Protein AF-A0ABD0QUZ8-F1 (afdb_monomer_lite)

Radius of gyration: 23.89 Å; chains: 1; bounding box: 81×29×63 Å

pLDDT: mean 86.28, std 20.56, range [39.44, 98.62]

Foldseek 3Di:
DPPPPDPAADPVDPVSVVVLVVLVVLLVVVVLVVDPPVSNVVVLVVVLVVLLVVQVVCVVVVHPRDPQNPPVDHDSVVVVVCCCVPPNVVSVVVCVVSVNDDDDDDPPDDPPDDDDPDDPPPDDDDDDDDDDD

Structure (mmCIF, N/CA/C/O backbone):
data_AF-A0ABD0QUZ8-F1
#
_entry.id   AF-A0ABD0QUZ8-F1
#
loop_
_atom_site.group_PDB
_atom_site.id
_atom_site.type_symbol
_atom_site.label_atom_id
_atom_site.label_alt_id
_atom_site.label_comp_id
_atom_site.label_asym_id
_atom_site.label_entity_id
_atom_site.label_seq_id
_atom_site.pdbx_PDB_ins_code
_atom_site.Cartn_x
_atom_site.Cartn_y
_atom_site.Cartn_z
_atom_site.occupancy
_atom_site.B_iso_or_equiv
_atom_site.auth_seq_id
_atom_site.auth_comp_id
_atom_site.auth_asym_id
_atom_site.auth_atom_id
_atom_site.pdbx_PDB_model_num
ATOM 1 N N . VAL A 1 1 ? 9.584 13.863 -7.160 1.00 49.50 1 VAL A N 1
ATOM 2 C CA . VAL A 1 1 ? 10.608 14.563 -7.970 1.00 49.50 1 VAL A CA 1
ATOM 3 C C . VAL A 1 1 ? 11.306 13.486 -8.768 1.00 49.50 1 VAL A C 1
ATOM 5 O O . VAL A 1 1 ? 11.986 12.675 -8.157 1.00 49.50 1 VAL A O 1
ATOM 8 N N . ASN A 1 2 ? 11.051 13.401 -10.073 1.00 61.28 2 ASN A N 1
ATOM 9 C CA . ASN A 1 2 ? 11.782 12.465 -10.924 1.00 61.28 2 ASN A CA 1
ATOM 10 C C . ASN A 1 2 ? 13.182 13.037 -11.133 1.00 61.28 2 ASN A C 1
ATOM 12 O O . ASN A 1 2 ? 13.318 14.212 -11.483 1.00 61.28 2 ASN A O 1
ATOM 16 N N . ASP A 1 3 ? 14.211 12.241 -10.859 1.00 79.94 3 ASP A N 1
ATOM 17 C CA . ASP A 1 3 ? 15.587 12.656 -11.104 1.00 79.94 3 ASP A CA 1
ATOM 18 C C . ASP A 1 3 ? 15.874 12.557 -12.604 1.00 79.94 3 ASP A C 1
ATOM 20 O O . ASP A 1 3 ? 16.230 11.503 -13.125 1.00 79.94 3 ASP A O 1
ATOM 24 N N . VAL A 1 4 ? 15.671 13.676 -13.301 1.00 79.50 4 VAL A N 1
ATOM 25 C CA . VAL A 1 4 ? 15.846 13.804 -14.757 1.00 79.50 4 VAL A CA 1
ATOM 26 C C . VAL A 1 4 ? 17.274 13.522 -15.230 1.00 79.50 4 VAL A C 1
ATOM 28 O O . VAL A 1 4 ? 17.480 13.314 -16.421 1.00 79.50 4 VAL A O 1
ATOM 31 N N . ASN A 1 5 ? 18.254 13.516 -14.320 1.00 84.38 5 ASN A N 1
ATOM 32 C CA . ASN A 1 5 ? 19.655 13.241 -14.635 1.00 84.38 5 ASN A CA 1
ATOM 33 C C . ASN A 1 5 ? 20.089 11.826 -14.226 1.00 84.38 5 ASN A C 1
ATOM 35 O O . ASN A 1 5 ? 21.262 11.482 -14.386 1.00 84.38 5 ASN A O 1
ATOM 39 N N . SER A 1 6 ? 19.177 11.011 -13.688 1.00 84.88 6 SER A N 1
ATOM 40 C CA . SER A 1 6 ? 19.490 9.640 -13.298 1.00 84.88 6 SER A CA 1
ATOM 41 C C . SER A 1 6 ? 19.749 8.773 -14.538 1.00 84.88 6 SER A C 1
ATOM 43 O O . SER A 1 6 ? 18.946 8.795 -15.473 1.00 84.88 6 SER A O 1
ATOM 45 N N . PRO A 1 7 ? 20.830 7.969 -14.566 1.00 87.19 7 PRO A N 1
ATOM 46 C CA . PRO A 1 7 ? 21.130 7.068 -15.681 1.00 87.19 7 PRO A CA 1
ATOM 47 C C . PRO A 1 7 ? 20.153 5.880 -15.798 1.00 87.19 7 PRO A C 1
ATOM 49 O O . PRO A 1 7 ? 20.323 5.045 -16.685 1.00 87.19 7 PRO A O 1
ATOM 52 N N . GLY A 1 8 ? 19.140 5.793 -14.928 1.00 92.75 8 GLY A N 1
ATOM 53 C CA . GLY A 1 8 ? 18.233 4.652 -14.829 1.00 92.75 8 GLY A CA 1
ATOM 54 C C . GLY A 1 8 ? 18.803 3.534 -13.953 1.00 92.75 8 GLY A C 1
ATOM 55 O O . GLY A 1 8 ? 19.707 3.760 -13.153 1.00 92.75 8 GLY A O 1
ATOM 56 N N . ILE A 1 9 ? 18.238 2.333 -14.087 1.00 95.75 9 ILE A N 1
ATOM 57 C CA . ILE A 1 9 ? 18.634 1.144 -13.318 1.00 95.75 9 ILE A CA 1
ATOM 58 C C . ILE A 1 9 ? 19.780 0.429 -14.042 1.00 95.75 9 ILE A C 1
ATOM 60 O O . ILE A 1 9 ? 19.615 0.005 -15.189 1.00 95.75 9 ILE A O 1
ATOM 64 N N . ASP A 1 10 ? 20.910 0.218 -13.364 1.00 97.06 10 ASP A N 1
ATOM 65 C CA . ASP A 1 10 ? 21.972 -0.667 -13.847 1.00 97.06 10 ASP A CA 1
ATOM 66 C C . ASP A 1 10 ? 21.716 -2.104 -13.373 1.00 97.06 10 ASP A C 1
ATOM 68 O O . ASP A 1 10 ? 22.039 -2.495 -12.252 1.00 97.06 10 ASP A O 1
ATOM 72 N N . TRP A 1 11 ? 21.177 -2.944 -14.256 1.00 97.31 11 TRP A N 1
ATOM 73 C CA . TRP A 1 11 ? 20.875 -4.343 -13.936 1.00 97.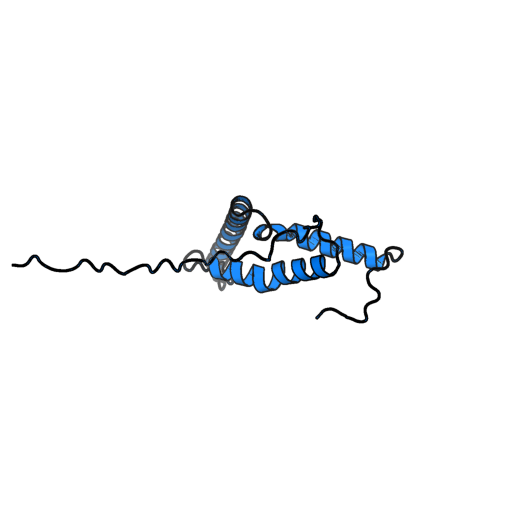31 11 TRP A CA 1
ATOM 74 C C . TRP A 1 11 ? 22.107 -5.202 -13.619 1.00 97.31 11 TRP A C 1
ATOM 76 O O . TRP A 1 11 ? 21.967 -6.284 -13.038 1.00 97.31 11 TRP A O 1
ATOM 86 N N . THR A 1 12 ? 23.316 -4.755 -13.965 1.00 97.88 12 THR A N 1
ATOM 87 C CA . THR A 1 12 ? 24.558 -5.447 -13.592 1.00 97.88 12 THR A CA 1
ATOM 88 C C . THR A 1 12 ? 24.982 -5.130 -12.156 1.00 97.88 12 THR A C 1
ATOM 90 O O . THR A 1 12 ? 25.610 -5.971 -11.504 1.00 97.88 12 THR A O 1
ATOM 93 N N . ASN A 1 13 ? 24.528 -4.002 -11.605 1.00 97.94 13 ASN A N 1
ATOM 94 C CA . ASN A 1 13 ? 24.766 -3.581 -10.230 1.00 97.94 13 ASN A CA 1
ATOM 95 C C . ASN A 1 13 ? 23.860 -4.335 -9.239 1.00 97.94 13 ASN A C 1
ATOM 97 O O . ASN A 1 13 ? 22.643 -4.422 -9.392 1.00 97.94 13 ASN A O 1
ATOM 101 N N . GLU A 1 14 ? 24.456 -4.918 -8.198 1.00 98.50 14 GLU A N 1
ATOM 102 C CA . GLU A 1 14 ? 23.718 -5.674 -7.180 1.00 98.50 14 GLU A CA 1
ATOM 103 C C . GLU A 1 14 ? 22.830 -4.798 -6.295 1.00 98.50 14 GLU A C 1
ATOM 105 O O . GLU A 1 14 ? 21.725 -5.214 -5.947 1.00 98.50 14 GLU A O 1
ATOM 110 N N . ASN A 1 15 ? 23.275 -3.583 -5.976 1.00 98.31 15 ASN A N 1
ATOM 111 C CA . ASN A 1 15 ? 22.518 -2.665 -5.132 1.00 98.31 15 ASN A CA 1
ATOM 112 C C . ASN A 1 15 ? 21.253 -2.180 -5.845 1.00 98.31 15 ASN A C 1
ATOM 114 O O . ASN A 1 15 ? 20.191 -2.136 -5.228 1.00 98.31 15 ASN A O 1
ATOM 118 N N . ASP A 1 16 ? 21.347 -1.893 -7.144 1.00 98.06 16 ASP A N 1
ATOM 119 C CA . ASP A 1 16 ? 20.206 -1.487 -7.967 1.00 98.06 16 ASP A CA 1
ATOM 120 C C . ASP A 1 16 ? 19.158 -2.603 -8.033 1.00 98.06 16 ASP A C 1
ATOM 122 O O . ASP A 1 16 ? 17.980 -2.377 -7.749 1.00 98.06 16 ASP A O 1
ATOM 126 N N . ARG A 1 17 ? 19.585 -3.846 -8.309 1.00 98.50 17 ARG A N 1
ATOM 127 C CA . ARG A 1 17 ? 18.686 -5.014 -8.281 1.00 98.50 17 ARG A CA 1
ATOM 128 C C . ARG A 1 17 ? 18.042 -5.208 -6.911 1.00 98.50 17 ARG A C 1
ATOM 130 O O . ARG A 1 17 ? 16.846 -5.486 -6.831 1.00 98.50 17 ARG A O 1
ATOM 137 N N . LEU A 1 18 ? 18.817 -5.075 -5.835 1.00 98.56 18 LEU A N 1
ATOM 138 C CA . LEU A 1 18 ? 18.302 -5.21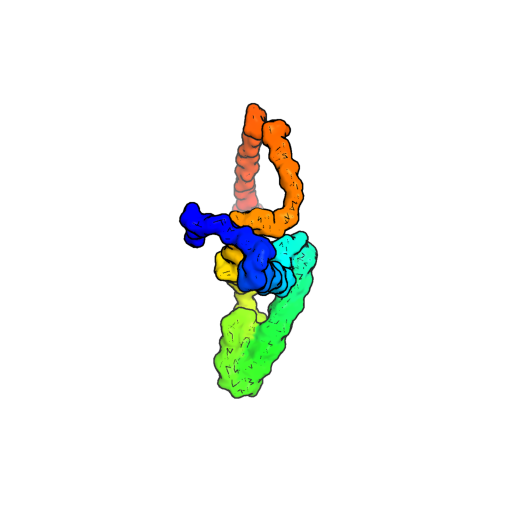2 -4.476 1.00 98.56 18 LEU A CA 1
ATOM 139 C C . LEU A 1 18 ? 17.253 -4.137 -4.172 1.00 98.56 18 LEU A C 1
ATOM 141 O O . LEU A 1 18 ? 16.202 -4.467 -3.621 1.00 98.56 18 LEU A O 1
ATOM 145 N N . LEU A 1 19 ? 17.497 -2.886 -4.565 1.00 98.31 19 LEU A N 1
ATOM 146 C CA . LEU A 1 19 ? 16.545 -1.793 -4.390 1.00 98.31 19 LEU A CA 1
ATOM 147 C C . LEU A 1 19 ? 15.242 -2.069 -5.151 1.00 98.31 19 LEU A C 1
ATOM 149 O O . LEU A 1 19 ? 14.165 -1.940 -4.573 1.00 98.31 19 LEU A O 1
ATOM 153 N N . VAL A 1 20 ? 15.322 -2.531 -6.403 1.00 98.44 20 VAL A N 1
ATOM 154 C CA . VAL A 1 20 ? 14.138 -2.933 -7.182 1.00 98.44 20 VAL A CA 1
ATOM 155 C C . VAL A 1 20 ? 13.346 -4.029 -6.463 1.00 98.44 20 VAL A C 1
ATOM 157 O O . VAL A 1 20 ? 12.127 -3.917 -6.331 1.00 98.44 20 VAL A O 1
ATOM 160 N N . CYS A 1 21 ? 14.016 -5.060 -5.938 1.00 98.62 21 CYS A N 1
ATOM 161 C CA . CYS A 1 21 ? 13.366 -6.123 -5.168 1.00 98.62 21 CYS A CA 1
ATOM 162 C C . CYS A 1 21 ? 12.698 -5.595 -3.889 1.00 98.62 21 CYS A C 1
ATOM 164 O O . CYS A 1 21 ? 11.583 -6.001 -3.564 1.00 98.62 21 CYS A O 1
ATOM 166 N N . GLN A 1 22 ? 13.354 -4.679 -3.172 1.00 98.56 22 GLN A N 1
ATOM 167 C CA . GLN A 1 22 ? 12.810 -4.057 -1.964 1.00 98.56 22 GLN A CA 1
ATOM 168 C C . GLN A 1 22 ? 11.574 -3.204 -2.261 1.00 98.56 22 GLN A C 1
ATOM 170 O O . GLN A 1 22 ? 10.610 -3.236 -1.500 1.00 98.56 22 GLN A O 1
ATOM 175 N N . VAL A 1 23 ? 11.582 -2.446 -3.355 1.00 98.31 23 VAL A N 1
ATOM 176 C CA . VAL A 1 23 ? 10.421 -1.652 -3.771 1.00 98.31 23 VAL A CA 1
ATOM 177 C C . VAL A 1 23 ? 9.284 -2.566 -4.231 1.00 98.31 23 VAL A C 1
ATOM 179 O O . VAL A 1 23 ? 8.139 -2.346 -3.844 1.00 98.31 23 VAL A O 1
ATOM 182 N N . CYS A 1 24 ? 9.599 -3.640 -4.961 1.00 98.56 24 CYS A N 1
ATOM 183 C CA . CYS A 1 24 ? 8.624 -4.642 -5.390 1.00 98.56 24 CYS A CA 1
ATOM 184 C C . CYS A 1 24 ? 7.897 -5.281 -4.196 1.00 98.56 24 CYS A C 1
ATOM 186 O O . CYS A 1 24 ? 6.667 -5.280 -4.156 1.00 98.56 24 CYS A O 1
ATOM 188 N N . ILE A 1 25 ? 8.630 -5.755 -3.176 1.00 98.56 25 ILE A N 1
ATOM 189 C CA . ILE A 1 25 ? 7.992 -6.339 -1.986 1.00 98.56 25 ILE A CA 1
ATOM 190 C C . ILE A 1 25 ? 7.206 -5.297 -1.185 1.00 98.56 25 ILE A C 1
ATOM 192 O O . ILE A 1 25 ? 6.144 -5.620 -0.670 1.00 98.56 25 ILE A O 1
ATOM 196 N N . LYS A 1 26 ? 7.667 -4.040 -1.124 1.00 98.50 26 LYS A N 1
ATOM 197 C CA . LYS A 1 26 ? 6.913 -2.957 -0.476 1.00 98.50 26 LYS A CA 1
ATOM 198 C C . LYS A 1 26 ? 5.576 -2.721 -1.166 1.00 98.50 26 LYS A C 1
ATOM 200 O O . LYS A 1 26 ? 4.571 -2.636 -0.482 1.00 98.50 26 LYS A O 1
ATOM 205 N N . LEU A 1 27 ? 5.544 -2.660 -2.497 1.00 98.31 27 LEU A N 1
ATOM 206 C CA . LEU A 1 27 ? 4.296 -2.484 -3.244 1.00 98.31 27 LEU A CA 1
ATOM 207 C C . LEU A 1 27 ? 3.375 -3.695 -3.051 1.00 98.31 27 LEU A C 1
ATOM 209 O O . LEU A 1 27 ? 2.176 -3.536 -2.826 1.00 98.31 27 LEU A O 1
ATOM 213 N N . ALA A 1 28 ? 3.944 -4.903 -3.066 1.00 98.44 28 ALA A N 1
ATOM 214 C CA . ALA A 1 28 ? 3.204 -6.132 -2.812 1.00 98.44 28 ALA A CA 1
ATOM 215 C C . ALA A 1 28 ? 2.590 -6.183 -1.402 1.00 98.44 28 ALA A C 1
ATOM 217 O O . ALA A 1 28 ? 1.481 -6.685 -1.262 1.00 98.44 28 ALA A O 1
ATOM 218 N N . ASP A 1 29 ? 3.255 -5.652 -0.379 1.00 98.50 29 ASP A N 1
ATOM 219 C CA . ASP A 1 29 ? 2.767 -5.656 1.008 1.00 98.50 29 ASP A CA 1
ATOM 220 C C . ASP A 1 29 ? 1.507 -4.789 1.192 1.00 98.50 29 ASP A C 1
ATOM 222 O O . ASP A 1 29 ? 0.556 -5.178 1.863 1.00 98.50 29 ASP A O 1
ATOM 226 N N . ILE A 1 30 ? 1.438 -3.649 0.496 1.00 98.25 30 ILE A N 1
ATOM 227 C CA . ILE A 1 30 ? 0.335 -2.673 0.596 1.00 98.25 30 ILE A CA 1
ATOM 228 C C . ILE A 1 30 ? -0.527 -2.602 -0.673 1.00 98.25 30 ILE A C 1
ATOM 230 O O . ILE A 1 30 ? -1.108 -1.568 -0.997 1.00 98.25 30 ILE A O 1
ATOM 234 N N . ASN A 1 31 ? -0.642 -3.717 -1.396 1.00 98.19 31 ASN A N 1
ATOM 235 C CA . ASN A 1 31 ? -1.322 -3.771 -2.694 1.00 98.19 31 ASN A CA 1
ATOM 236 C C . ASN A 1 31 ? -2.850 -3.583 -2.633 1.00 98.19 31 ASN A C 1
ATOM 238 O O . ASN A 1 31 ? -3.467 -3.430 -3.683 1.00 98.19 31 ASN A O 1
ATOM 242 N N . GLY A 1 32 ? -3.465 -3.637 -1.445 1.00 98.06 32 GLY A N 1
ATOM 243 C CA . GLY A 1 32 ? -4.923 -3.687 -1.266 1.00 98.06 32 GLY A CA 1
ATOM 244 C C . GLY A 1 32 ? -5.692 -2.640 -2.086 1.00 98.06 32 GLY A C 1
ATOM 245 O O . GLY A 1 32 ? -6.540 -3.035 -2.884 1.00 98.06 32 GLY A O 1
ATOM 246 N N . PRO A 1 33 ? -5.372 -1.337 -1.969 1.00 98.31 33 PRO A N 1
ATOM 247 C CA . PRO A 1 33 ? -6.040 -0.281 -2.737 1.00 98.31 33 PRO A CA 1
ATOM 248 C C . PRO A 1 33 ? -5.771 -0.284 -4.249 1.00 98.31 33 PRO A C 1
ATOM 250 O O . PRO A 1 33 ? -6.469 0.402 -4.986 1.00 98.31 33 PRO A O 1
ATOM 253 N N . ALA A 1 34 ? -4.777 -1.040 -4.725 1.00 98.06 34 ALA A N 1
ATOM 254 C CA . ALA A 1 34 ? -4.466 -1.196 -6.150 1.00 98.06 34 ALA A CA 1
ATOM 255 C C . ALA A 1 34 ? -5.172 -2.410 -6.790 1.00 98.06 34 ALA A C 1
ATOM 257 O O . ALA A 1 34 ? -4.890 -2.770 -7.934 1.00 98.06 34 ALA A O 1
ATOM 258 N N . LYS A 1 35 ? -6.052 -3.089 -6.047 1.00 98.25 35 LYS A N 1
ATOM 259 C CA . LYS A 1 35 ? -6.857 -4.217 -6.531 1.00 98.25 35 LYS A CA 1
ATOM 260 C C . LYS A 1 35 ? -8.279 -3.782 -6.860 1.00 98.25 35 LYS A C 1
ATOM 262 O O . LYS A 1 35 ? -8.676 -2.646 -6.619 1.00 98.25 35 LYS A O 1
ATOM 267 N N . ASP A 1 36 ? -9.056 -4.710 -7.416 1.00 98.25 36 ASP A N 1
ATOM 268 C CA . ASP A 1 36 ? -10.481 -4.490 -7.620 1.00 98.25 36 ASP A CA 1
ATOM 269 C C . ASP A 1 36 ? -11.184 -4.157 -6.295 1.00 98.25 36 ASP A C 1
ATOM 271 O O . ASP A 1 36 ? -10.742 -4.536 -5.204 1.00 98.25 36 ASP A O 1
ATOM 275 N N . ARG A 1 37 ? -12.323 -3.470 -6.401 1.00 97.88 37 ARG A N 1
ATOM 276 C CA . ARG A 1 37 ? -13.071 -2.968 -5.246 1.00 97.88 37 ARG A CA 1
ATOM 277 C C . ARG A 1 37 ? -13.385 -4.058 -4.220 1.00 97.88 37 ARG A C 1
ATOM 279 O O . ARG A 1 37 ? -13.304 -3.794 -3.025 1.00 97.88 37 ARG A O 1
ATOM 286 N N . SER A 1 38 ? -13.758 -5.260 -4.660 1.00 98.31 38 SER A N 1
ATOM 287 C CA . SER A 1 38 ? -14.164 -6.325 -3.739 1.00 98.31 38 SER A CA 1
ATOM 288 C C . SER A 1 38 ? -12.987 -6.794 -2.884 1.00 98.31 38 SER A C 1
ATOM 290 O O . SER A 1 38 ? -13.123 -6.952 -1.669 1.00 98.31 38 SER A O 1
ATOM 292 N N . LEU A 1 39 ? -11.811 -6.937 -3.499 1.00 98.44 39 LEU A N 1
ATOM 293 C CA . LEU A 1 39 ? -10.604 -7.347 -2.802 1.00 98.44 39 LEU A CA 1
ATOM 294 C C . LEU A 1 39 ? -10.064 -6.228 -1.909 1.00 98.44 39 LEU A C 1
ATOM 296 O O . LEU A 1 39 ? -9.687 -6.497 -0.768 1.00 98.44 39 LEU A O 1
ATOM 300 N N . HIS A 1 40 ? -10.075 -4.985 -2.392 1.00 98.44 40 HIS A N 1
ATOM 301 C CA . HIS A 1 40 ? -9.691 -3.820 -1.600 1.00 98.44 40 HIS A CA 1
ATOM 302 C C . HIS A 1 40 ? -10.513 -3.729 -0.308 1.00 98.44 40 HIS A C 1
ATOM 304 O O . HIS A 1 40 ? -9.931 -3.678 0.776 1.00 98.44 40 HIS A O 1
ATOM 310 N N . LEU A 1 41 ? -11.846 -3.778 -0.412 1.00 97.88 41 LEU A N 1
ATOM 311 C CA . LEU A 1 41 ? -12.737 -3.665 0.744 1.00 97.88 41 LEU A CA 1
ATOM 312 C C . LEU A 1 41 ? -12.519 -4.793 1.755 1.00 97.88 41 LEU A C 1
ATOM 314 O O . LEU A 1 41 ? -12.516 -4.534 2.955 1.00 97.88 41 LEU A O 1
ATOM 318 N N . LYS A 1 42 ? -12.274 -6.022 1.285 1.00 98.38 42 LYS A N 1
ATOM 319 C CA . LYS A 1 42 ? -11.990 -7.164 2.161 1.00 98.38 42 LYS A CA 1
ATOM 320 C C . LYS A 1 42 ? -10.710 -6.970 2.981 1.00 98.38 42 LYS A C 1
ATOM 322 O O . LYS A 1 42 ? -10.687 -7.286 4.167 1.00 98.38 42 LYS A O 1
ATOM 327 N N . TRP A 1 43 ? -9.644 -6.461 2.364 1.00 98.44 43 TRP A N 1
ATOM 328 C CA . TRP A 1 43 ? -8.408 -6.147 3.089 1.00 98.44 43 TRP A CA 1
ATOM 329 C C . TRP A 1 43 ? -8.603 -4.995 4.069 1.00 98.44 43 TRP A C 1
ATOM 331 O O . TRP A 1 43 ? -8.155 -5.075 5.211 1.00 98.44 43 TRP A O 1
ATOM 341 N N . THR A 1 44 ? -9.305 -3.948 3.638 1.00 98.12 44 THR A N 1
ATOM 342 C CA . THR A 1 44 ? -9.627 -2.794 4.476 1.00 98.12 44 THR A CA 1
ATOM 343 C C . THR A 1 44 ? -10.421 -3.197 5.716 1.00 98.12 44 THR A C 1
ATOM 345 O O . THR A 1 44 ? -10.084 -2.751 6.806 1.00 98.12 44 THR A O 1
ATOM 348 N N . GLU A 1 45 ? -11.424 -4.065 5.579 1.00 97.81 45 GLU A N 1
ATOM 349 C CA . GLU A 1 45 ? -12.192 -4.591 6.712 1.00 97.81 45 GLU A CA 1
ATOM 350 C C . GLU A 1 45 ? -11.289 -5.309 7.725 1.00 97.81 45 GLU A C 1
ATOM 352 O O . GLU A 1 45 ? -11.372 -5.035 8.920 1.00 97.81 45 GLU A O 1
ATOM 357 N N . GLY A 1 46 ? -10.385 -6.176 7.255 1.00 97.88 46 GLY A N 1
ATOM 358 C CA . GLY A 1 46 ? -9.439 -6.882 8.122 1.00 97.88 46 GLY A CA 1
ATOM 359 C C . GLY A 1 46 ? -8.544 -5.936 8.927 1.00 97.88 46 GLY A C 1
ATOM 360 O O . GLY A 1 46 ? -8.478 -6.050 10.147 1.00 97.88 46 GLY A O 1
ATOM 361 N N . ILE A 1 47 ? -7.919 -4.963 8.257 1.00 97.56 47 ILE A N 1
ATOM 362 C CA . ILE A 1 47 ? -7.016 -3.985 8.892 1.00 97.56 47 ILE A CA 1
ATOM 363 C C . ILE A 1 47 ? -7.757 -3.140 9.933 1.00 97.56 47 ILE A C 1
ATOM 365 O O . ILE A 1 47 ? -7.248 -2.876 11.017 1.00 97.56 47 ILE A O 1
ATOM 369 N N . VAL A 1 48 ? -8.970 -2.701 9.605 1.00 97.38 48 VAL A N 1
ATOM 370 C CA . VAL A 1 48 ? -9.758 -1.824 10.474 1.00 97.38 48 VAL A CA 1
ATOM 371 C C . VAL A 1 48 ? -10.232 -2.562 11.720 1.00 97.38 48 VAL A C 1
ATOM 373 O O . VAL A 1 48 ? -10.199 -1.994 12.809 1.00 97.38 48 VAL A O 1
ATOM 376 N N . ASN A 1 49 ? -10.623 -3.829 11.584 1.00 98.00 49 ASN A N 1
ATOM 377 C CA . ASN A 1 49 ? -10.977 -4.652 12.735 1.00 98.00 49 ASN A CA 1
ATOM 378 C C . ASN A 1 49 ? -9.777 -4.847 13.675 1.00 98.00 49 ASN A C 1
ATOM 380 O O . ASN A 1 49 ? -9.940 -4.691 14.881 1.00 98.00 49 ASN A O 1
ATOM 384 N N . GLU A 1 50 ? -8.578 -5.091 13.136 1.00 98.38 50 GLU A N 1
ATOM 385 C CA . GLU A 1 50 ? -7.344 -5.192 13.931 1.00 98.38 50 GLU A CA 1
ATOM 386 C C . GLU A 1 50 ? -7.016 -3.872 14.651 1.00 98.38 50 GLU A C 1
ATOM 388 O O . GLU A 1 50 ? -6.720 -3.865 15.845 1.00 98.38 50 GLU A O 1
ATOM 393 N N . PHE A 1 51 ? -7.156 -2.734 13.964 1.00 98.19 51 PHE A N 1
ATOM 394 C CA . PHE A 1 51 ? -6.986 -1.410 14.573 1.00 98.19 51 PHE A CA 1
ATOM 395 C C . PHE A 1 51 ? -7.960 -1.181 15.725 1.00 98.19 51 PHE A C 1
ATOM 397 O O . PHE A 1 51 ? -7.576 -0.648 16.760 1.00 98.19 51 PHE A O 1
ATOM 404 N N . TYR A 1 52 ? -9.213 -1.597 15.573 1.00 98.25 52 TYR A N 1
ATOM 405 C CA . TYR A 1 52 ? -10.203 -1.457 16.631 1.00 98.25 52 TYR A CA 1
ATOM 406 C C . TYR A 1 52 ? -9.947 -2.385 17.818 1.00 98.25 52 TYR A C 1
ATOM 408 O O . TYR A 1 52 ? -10.214 -1.998 18.952 1.00 98.25 52 TYR A O 1
ATOM 416 N N . GLU A 1 53 ? -9.429 -3.591 17.592 1.00 98.50 53 GLU A N 1
ATOM 417 C CA . GLU A 1 53 ? -8.997 -4.475 18.679 1.00 98.50 53 GLU A CA 1
ATOM 418 C C . GLU A 1 53 ? -7.841 -3.852 19.474 1.00 98.50 53 GLU A C 1
ATOM 420 O O . GLU A 1 53 ? -7.886 -3.837 20.705 1.00 98.50 53 GLU A O 1
ATOM 425 N N . GLN A 1 54 ? -6.862 -3.251 18.789 1.00 98.50 54 GLN A N 1
ATOM 426 C CA . GLN A 1 54 ? -5.789 -2.508 19.449 1.00 98.50 54 GLN A CA 1
ATOM 427 C C . GLN A 1 54 ? -6.324 -1.290 20.219 1.00 98.50 54 GLN A C 1
ATOM 429 O O . GLN A 1 54 ? -5.930 -1.068 21.363 1.00 98.50 54 GLN A O 1
ATOM 434 N N . GLY A 1 55 ? -7.229 -0.508 19.624 1.00 98.44 55 GLY A N 1
ATOM 435 C CA . GLY A 1 55 ? -7.810 0.667 20.276 1.00 98.44 55 GLY A CA 1
ATOM 436 C C . GLY A 1 55 ? -8.606 0.321 21.538 1.00 98.44 55 GLY A C 1
ATOM 437 O O . GLY A 1 55 ? -8.541 1.045 22.534 1.00 98.44 55 GLY A O 1
ATOM 438 N N . ASP A 1 56 ? -9.302 -0.819 21.537 1.00 98.25 56 ASP A N 1
ATOM 439 C CA . ASP A 1 56 ? -9.971 -1.333 22.731 1.00 98.25 56 ASP A CA 1
ATOM 440 C C . ASP A 1 56 ? -8.950 -1.700 23.822 1.00 98.25 56 ASP A C 1
ATOM 442 O O . ASP A 1 56 ? -9.145 -1.356 24.990 1.00 98.25 56 ASP A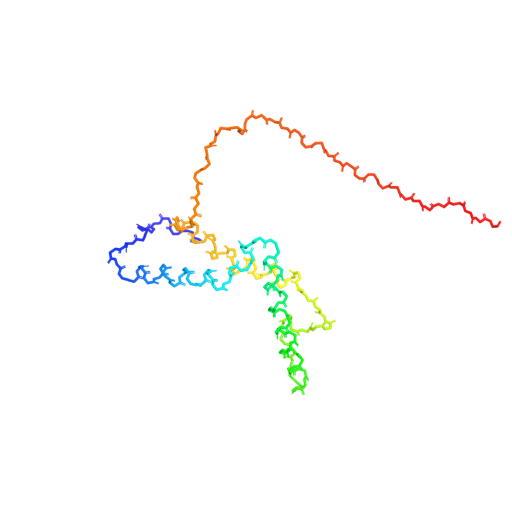 O 1
ATOM 446 N N . GLU A 1 57 ? -7.840 -2.356 23.464 1.00 98.56 57 GLU A N 1
ATOM 447 C CA . GLU A 1 57 ? -6.771 -2.683 24.415 1.00 98.56 57 GLU A CA 1
ATOM 448 C C . GLU A 1 57 ? -6.141 -1.410 25.007 1.00 98.56 57 GLU A C 1
ATOM 450 O O . GLU A 1 57 ? -6.039 -1.286 26.231 1.00 98.56 57 GLU A O 1
ATOM 455 N N . GLU A 1 58 ? -5.815 -0.417 24.176 1.00 98.56 58 GLU A N 1
ATOM 456 C CA . GLU A 1 58 ? -5.308 0.892 24.609 1.00 98.56 58 GLU A CA 1
ATOM 457 C C . GLU A 1 58 ? -6.264 1.565 25.610 1.00 98.56 58 GLU A C 1
ATOM 459 O O . GLU A 1 58 ? -5.830 2.020 26.674 1.00 98.56 58 GLU A O 1
ATOM 464 N N . ALA A 1 59 ? -7.572 1.545 25.332 1.00 97.62 59 ALA A N 1
ATOM 465 C CA . ALA A 1 59 ? -8.592 2.081 26.228 1.00 97.62 59 ALA A CA 1
ATOM 466 C C . ALA A 1 59 ? -8.645 1.334 27.572 1.00 97.62 59 ALA A C 1
ATOM 468 O O . ALA A 1 59 ? -8.734 1.968 28.628 1.00 97.62 59 ALA A O 1
ATOM 469 N N . THR A 1 60 ? -8.546 -0.002 27.565 1.00 97.94 60 THR A N 1
ATOM 470 C CA . THR A 1 60 ? -8.537 -0.805 28.805 1.00 97.94 60 THR A CA 1
ATOM 471 C C . THR A 1 60 ? -7.305 -0.543 29.669 1.00 97.94 60 THR A C 1
ATOM 473 O O . THR A 1 60 ? -7.394 -0.574 30.898 1.00 97.94 60 THR A O 1
ATOM 476 N N . LEU A 1 61 ? -6.170 -0.229 29.041 1.00 98.12 61 LEU A N 1
ATOM 477 C CA . LEU A 1 61 ? -4.925 0.144 29.709 1.00 98.12 61 LEU A CA 1
ATOM 478 C C . LEU A 1 61 ? -4.904 1.615 30.163 1.00 98.12 61 LEU A C 1
ATOM 480 O O . LEU A 1 61 ? -3.946 2.039 30.812 1.00 98.12 61 LEU A O 1
ATOM 484 N N . GLY A 1 62 ? -5.942 2.397 29.850 1.00 97.50 62 GLY A N 1
ATOM 485 C CA . GLY A 1 62 ? -6.001 3.828 30.148 1.00 97.50 62 GLY A CA 1
ATOM 486 C C . GLY A 1 62 ? -5.025 4.667 29.317 1.00 97.50 62 GLY A C 1
ATOM 487 O O . GLY A 1 62 ? -4.635 5.755 29.746 1.00 97.50 62 GLY A O 1
ATOM 488 N N . LEU A 1 63 ? -4.601 4.161 28.157 1.00 98.31 63 LEU A N 1
ATOM 489 C CA . LEU A 1 63 ? -3.754 4.870 27.205 1.00 98.31 63 LEU A CA 1
ATOM 490 C C . LEU A 1 63 ? -4.613 5.721 26.252 1.00 98.31 63 LEU A C 1
ATOM 492 O O . LEU A 1 63 ? -5.780 5.401 26.014 1.00 98.31 63 LEU A O 1
ATOM 496 N N . PRO A 1 64 ? -4.064 6.809 25.684 1.00 97.88 64 PRO A N 1
ATOM 497 C CA . PRO A 1 64 ? -4.709 7.493 24.571 1.00 97.88 64 PRO A CA 1
ATOM 498 C C . PRO A 1 64 ? -4.865 6.536 23.386 1.00 97.88 64 PRO A C 1
ATOM 500 O O . PRO A 1 64 ? -3.874 5.948 22.958 1.00 97.88 64 PRO A O 1
ATOM 503 N N . ILE A 1 65 ? -6.085 6.422 22.856 1.00 98.12 65 ILE A N 1
ATOM 504 C CA . ILE A 1 65 ? -6.357 5.594 21.677 1.00 98.12 65 ILE A CA 1
ATOM 505 C C . ILE A 1 65 ? -5.628 6.186 20.467 1.00 98.12 65 ILE A C 1
ATOM 507 O O . ILE A 1 65 ? -5.698 7.391 20.197 1.00 98.12 65 ILE A O 1
ATOM 511 N N . SER A 1 66 ? -4.927 5.327 19.742 1.00 97.50 66 SER A N 1
ATOM 512 C CA . SER A 1 66 ? -4.1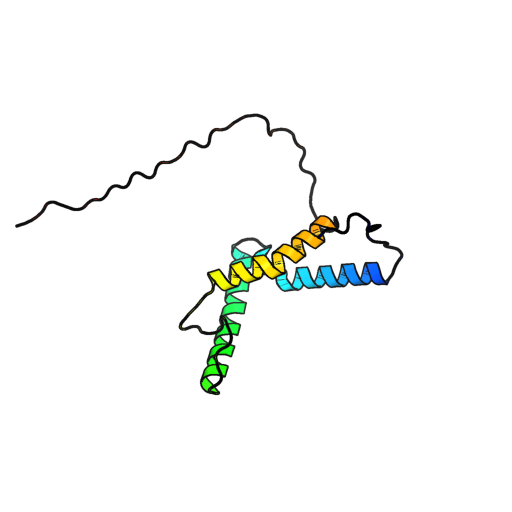68 5.660 18.550 1.00 97.50 66 SER A CA 1
ATOM 513 C C . SER A 1 66 ? -5.077 6.196 17.428 1.00 97.50 66 SER A C 1
ATOM 515 O O . SER A 1 66 ? -6.252 5.826 17.321 1.00 97.50 66 SER A O 1
ATOM 517 N N . PRO A 1 67 ? -4.570 7.080 16.547 1.00 96.69 67 PRO A N 1
ATOM 518 C CA . PRO A 1 67 ? -5.355 7.610 15.435 1.00 96.69 67 PRO A CA 1
ATOM 519 C C . PRO A 1 67 ? -5.996 6.499 14.594 1.00 96.69 67 PRO A C 1
ATOM 521 O O . PRO A 1 67 ? -5.338 5.521 14.255 1.00 96.69 67 PRO A O 1
ATOM 524 N N . PHE A 1 68 ? -7.266 6.687 14.221 1.00 96.38 68 PHE A N 1
ATOM 525 C CA . PHE A 1 68 ? -8.078 5.741 13.436 1.00 96.38 68 PHE A CA 1
ATOM 526 C C . PHE A 1 68 ? -8.454 4.423 14.138 1.00 96.38 68 PHE A C 1
ATOM 528 O O . PHE A 1 68 ? -9.167 3.625 13.534 1.00 96.38 68 PHE A O 1
ATOM 535 N N . MET A 1 69 ? -8.043 4.219 15.394 1.00 97.81 69 MET A N 1
ATOM 536 C CA . MET A 1 69 ? -8.274 2.978 16.148 1.00 97.81 69 MET A CA 1
ATOM 537 C C . MET A 1 69 ? -9.499 3.028 17.075 1.00 97.81 69 MET A C 1
ATOM 539 O O . MET A 1 69 ? -9.860 2.027 17.683 1.00 97.81 69 MET A O 1
ATOM 543 N N . ASP A 1 70 ? -10.191 4.167 17.159 1.00 97.00 70 ASP A N 1
ATOM 544 C CA . ASP A 1 70 ? -11.422 4.293 17.944 1.00 97.00 70 ASP A CA 1
ATOM 545 C C . ASP A 1 70 ? -12.653 3.873 17.123 1.00 97.00 70 ASP A C 1
ATOM 547 O O . ASP A 1 70 ? -13.115 4.598 16.234 1.00 97.00 70 ASP A O 1
ATOM 551 N N . ARG A 1 71 ? -13.221 2.706 17.449 1.00 96.50 71 ARG A N 1
ATOM 552 C CA . ARG A 1 71 ? -14.443 2.191 16.808 1.00 96.50 71 ARG A CA 1
ATOM 553 C C . ARG A 1 71 ? -15.703 3.004 17.122 1.00 96.50 71 ARG A C 1
ATOM 555 O O . ARG A 1 71 ? -16.692 2.880 16.405 1.00 96.50 71 ARG A O 1
ATOM 562 N N . SER A 1 72 ? -15.693 3.825 18.175 1.00 94.88 72 SER A N 1
ATOM 563 C CA . SER A 1 72 ? -16.809 4.715 18.524 1.00 94.88 72 SER A CA 1
ATOM 564 C C . SER A 1 72 ? -16.813 6.013 17.707 1.00 94.88 72 SER A C 1
ATOM 566 O O . SER A 1 72 ? -17.863 6.635 17.544 1.00 94.88 72 SER A O 1
ATOM 568 N N . ALA A 1 73 ? -15.662 6.380 17.134 1.00 92.06 73 ALA A N 1
ATOM 569 C CA . ALA A 1 73 ? -15.476 7.544 16.271 1.00 92.06 73 ALA A CA 1
ATOM 570 C C . ALA A 1 73 ? -14.744 7.161 14.963 1.00 92.06 73 ALA A C 1
ATOM 572 O O . ALA A 1 73 ? -13.645 7.659 14.690 1.00 92.06 73 ALA A O 1
ATOM 573 N N . PRO A 1 74 ? -15.332 6.280 14.127 1.00 91.94 74 PRO A N 1
ATOM 574 C CA . PRO A 1 74 ? -14.643 5.711 12.977 1.00 91.94 74 PRO A CA 1
ATOM 575 C C . PRO A 1 74 ? -14.370 6.766 11.896 1.00 91.94 74 PRO A C 1
ATOM 577 O O . PRO A 1 74 ? -15.250 7.522 11.489 1.00 91.94 74 PRO A O 1
ATOM 580 N N . GLN A 1 75 ? -13.144 6.778 11.369 1.00 94.38 75 GLN A N 1
ATOM 581 C CA . GLN A 1 75 ? -12.714 7.680 10.290 1.00 94.38 75 GLN A CA 1
ATOM 582 C C . GLN A 1 75 ? -12.194 6.906 9.071 1.00 94.38 75 GLN A C 1
ATOM 584 O O . GLN A 1 75 ? -11.176 7.264 8.482 1.00 94.38 75 GLN A O 1
ATOM 589 N N . LEU A 1 76 ? -12.894 5.834 8.687 1.00 94.19 76 LEU A N 1
ATOM 590 C CA . LEU A 1 76 ? -12.438 4.898 7.656 1.00 94.19 76 LEU A CA 1
ATOM 591 C C . LEU A 1 76 ? -12.133 5.567 6.308 1.00 94.19 76 LEU A C 1
ATOM 593 O O . LEU A 1 76 ? -11.081 5.322 5.723 1.00 94.19 76 LEU A O 1
ATOM 597 N N . ALA A 1 77 ? -13.026 6.434 5.827 1.00 95.62 77 ALA A N 1
ATOM 598 C CA . ALA A 1 77 ? -12.834 7.119 4.549 1.00 95.62 77 ALA A CA 1
ATOM 599 C C . ALA A 1 77 ? -11.560 7.979 4.555 1.00 95.62 77 ALA A C 1
ATOM 601 O O . ALA A 1 77 ? -10.757 7.906 3.631 1.00 95.62 77 ALA A O 1
ATOM 602 N N . LYS A 1 78 ? -11.338 8.729 5.640 1.00 95.88 78 LYS A N 1
ATOM 603 C CA . LYS A 1 78 ? -10.144 9.560 5.823 1.00 95.88 78 LYS A CA 1
ATOM 604 C C . LYS A 1 78 ? -8.873 8.723 5.975 1.00 95.88 78 LYS A C 1
ATOM 606 O O . LYS A 1 78 ? -7.828 9.122 5.475 1.00 95.88 78 LYS A O 1
ATOM 611 N N . LEU A 1 79 ? -8.957 7.574 6.649 1.00 95.56 79 LEU A N 1
ATOM 612 C CA . LEU A 1 79 ? -7.852 6.622 6.751 1.00 95.56 79 LEU A CA 1
ATOM 613 C C . LEU A 1 79 ? -7.431 6.130 5.361 1.00 95.56 79 LEU A C 1
ATOM 615 O O . LEU A 1 79 ? -6.254 6.217 5.026 1.00 95.56 79 LEU A O 1
ATOM 619 N N . GLN A 1 80 ? -8.378 5.636 4.556 1.00 97.81 80 GLN A N 1
ATOM 620 C CA . GLN A 1 80 ? -8.071 5.101 3.226 1.00 97.81 80 GLN A CA 1
ATOM 621 C C . GLN A 1 80 ? -7.597 6.194 2.265 1.00 97.81 80 GLN A C 1
ATOM 623 O O . GLN A 1 80 ? -6.603 5.987 1.577 1.00 97.81 80 GLN A O 1
ATOM 628 N N . GLU A 1 81 ? -8.243 7.365 2.258 1.00 97.88 81 GLU A N 1
ATOM 629 C CA . GLU A 1 81 ? -7.819 8.509 1.441 1.00 97.88 81 GLU A CA 1
ATOM 630 C C . GLU A 1 81 ? -6.375 8.907 1.771 1.00 97.88 81 GLU A C 1
ATOM 632 O O . GLU A 1 81 ? -5.517 8.868 0.895 1.00 97.88 81 GLU A O 1
ATOM 637 N N . SER A 1 82 ? -6.070 9.158 3.046 1.00 97.38 82 SER A N 1
ATOM 638 C CA . SER A 1 82 ? -4.724 9.539 3.484 1.00 97.38 82 SER A CA 1
ATOM 639 C C . SER A 1 82 ? -3.678 8.463 3.168 1.00 97.38 82 SER A C 1
ATOM 641 O O . SER A 1 82 ? -2.592 8.765 2.667 1.00 97.38 82 SER A O 1
ATOM 643 N N . PHE A 1 83 ? -4.003 7.187 3.410 1.00 97.94 83 PHE A N 1
ATOM 644 C CA . PHE A 1 83 ? -3.101 6.066 3.141 1.00 97.94 83 PHE A CA 1
ATOM 645 C C . PHE A 1 83 ? -2.776 5.933 1.647 1.00 97.94 83 PHE A C 1
ATOM 647 O O . PHE A 1 83 ? -1.616 5.749 1.268 1.00 97.94 83 PHE A O 1
ATOM 654 N N . ILE A 1 84 ? -3.781 6.079 0.783 1.00 98.38 84 ILE A N 1
ATOM 655 C CA . ILE A 1 84 ? -3.592 6.044 -0.667 1.00 98.38 84 ILE A CA 1
ATOM 656 C C . ILE A 1 84 ? -2.792 7.265 -1.122 1.00 98.38 84 ILE A C 1
ATOM 658 O O . ILE A 1 84 ? -1.783 7.105 -1.807 1.00 98.38 84 ILE A O 1
ATOM 662 N N . THR A 1 85 ? -3.186 8.467 -0.702 1.00 98.19 85 THR A N 1
ATOM 663 C CA . THR A 1 85 ? -2.571 9.732 -1.122 1.00 98.19 85 THR A CA 1
ATOM 664 C C . THR A 1 85 ? -1.097 9.826 -0.721 1.00 98.19 85 THR A C 1
ATOM 666 O O . THR A 1 85 ? -0.272 10.316 -1.494 1.00 98.19 85 THR A O 1
ATOM 669 N N . HIS A 1 86 ? -0.732 9.345 0.469 1.00 97.88 86 HIS A N 1
ATOM 670 C CA . HIS A 1 86 ? 0.606 9.566 1.022 1.00 97.88 86 HIS A CA 1
ATOM 671 C C . HIS A 1 86 ? 1.539 8.356 0.972 1.00 97.88 86 HIS A C 1
ATOM 673 O O . HIS A 1 86 ? 2.749 8.543 1.102 1.00 97.88 86 HIS A O 1
ATOM 679 N N . ILE A 1 87 ? 1.022 7.137 0.786 1.00 97.94 87 ILE A N 1
ATOM 680 C CA . ILE A 1 87 ? 1.839 5.916 0.835 1.00 97.94 87 ILE A CA 1
ATOM 681 C C . ILE A 1 87 ? 1.713 5.116 -0.462 1.00 97.94 87 ILE A C 1
ATOM 683 O O . ILE A 1 87 ? 2.699 4.986 -1.188 1.00 97.94 87 ILE A O 1
ATOM 687 N N . VAL A 1 88 ? 0.521 4.598 -0.775 1.00 98.19 88 VAL A N 1
ATOM 688 C CA . VAL A 1 88 ? 0.337 3.692 -1.927 1.00 98.19 88 VAL A CA 1
ATOM 689 C C . VAL A 1 88 ? 0.556 4.432 -3.247 1.00 98.19 88 VAL A C 1
ATOM 691 O O . VAL A 1 88 ? 1.337 3.983 -4.080 1.00 98.19 88 VAL A O 1
ATOM 694 N N . GLY A 1 89 ? -0.085 5.589 -3.422 1.00 97.88 89 GLY A N 1
ATOM 695 C CA . GLY A 1 89 ? -0.027 6.390 -4.644 1.00 97.88 89 GLY A CA 1
ATOM 696 C C . GLY A 1 89 ? 1.401 6.788 -5.029 1.00 97.88 89 GLY A C 1
ATOM 697 O O . GLY A 1 89 ? 1.840 6.441 -6.125 1.00 97.88 89 GLY A O 1
ATOM 698 N N . PRO A 1 90 ? 2.181 7.441 -4.144 1.00 98.31 90 PRO A N 1
ATOM 699 C CA . PRO A 1 90 ? 3.570 7.789 -4.437 1.00 98.31 90 PRO A CA 1
ATOM 700 C C . PRO A 1 90 ? 4.456 6.578 -4.758 1.00 98.31 90 PRO A C 1
ATOM 702 O O . PRO A 1 90 ? 5.337 6.683 -5.615 1.00 98.31 90 PRO A O 1
ATOM 705 N N . LEU A 1 91 ? 4.227 5.432 -4.106 1.00 98.00 91 LEU A N 1
ATOM 706 C CA . LEU A 1 91 ? 4.979 4.204 -4.365 1.00 98.00 91 LEU A CA 1
ATOM 707 C C . LEU A 1 91 ? 4.657 3.623 -5.747 1.00 98.00 91 LEU A C 1
ATOM 709 O O . LEU A 1 91 ? 5.581 3.337 -6.508 1.00 98.00 91 LEU A O 1
ATOM 713 N N . CYS A 1 92 ? 3.371 3.505 -6.087 1.00 98.12 92 CYS A N 1
ATOM 714 C CA . CYS A 1 92 ? 2.922 3.052 -7.402 1.00 98.12 92 CYS A CA 1
ATOM 715 C C . CYS A 1 92 ? 3.434 3.974 -8.509 1.00 98.12 92 CYS A C 1
ATOM 717 O O . CYS A 1 92 ? 4.060 3.491 -9.445 1.00 98.12 92 CYS A O 1
ATOM 719 N N . ASN A 1 93 ? 3.274 5.292 -8.359 1.00 97.50 93 ASN A N 1
ATOM 720 C CA . ASN A 1 93 ? 3.730 6.274 -9.346 1.00 97.50 93 ASN A CA 1
ATOM 721 C C . ASN A 1 93 ? 5.248 6.213 -9.562 1.00 97.50 93 ASN A C 1
ATOM 723 O O . ASN A 1 93 ? 5.724 6.369 -10.681 1.00 97.50 93 ASN A O 1
ATOM 727 N N . SER A 1 94 ? 6.025 5.979 -8.500 1.00 96.56 94 SER A N 1
ATOM 728 C CA . SER A 1 94 ? 7.484 5.852 -8.614 1.00 96.56 94 SER A CA 1
ATOM 729 C C . SER A 1 94 ? 7.894 4.556 -9.320 1.00 96.56 94 SER A C 1
ATOM 731 O O . SER A 1 94 ? 8.847 4.555 -10.095 1.00 96.56 94 SER A O 1
ATOM 733 N N . TYR A 1 95 ? 7.184 3.454 -9.062 1.00 97.56 95 TYR A N 1
ATOM 734 C CA . TYR A 1 95 ? 7.439 2.162 -9.705 1.00 97.56 95 TYR A CA 1
ATOM 735 C C . TYR A 1 95 ? 6.993 2.148 -11.178 1.00 97.56 95 TYR A C 1
ATOM 737 O O . TYR A 1 95 ? 7.664 1.553 -12.021 1.00 97.56 95 TYR A O 1
ATOM 745 N N . ASP A 1 96 ? 5.912 2.867 -11.490 1.00 97.50 96 ASP A N 1
ATOM 746 C CA . ASP A 1 96 ? 5.427 3.127 -12.847 1.00 97.50 96 ASP A CA 1
ATOM 747 C C . ASP A 1 96 ? 6.404 3.994 -13.646 1.00 97.50 96 ASP A C 1
ATOM 749 O O . ASP A 1 96 ? 6.851 3.610 -14.722 1.00 97.50 96 ASP A O 1
ATOM 753 N N . ALA A 1 97 ? 6.845 5.119 -13.073 1.00 95.44 97 ALA A N 1
ATOM 754 C CA . ALA A 1 97 ? 7.819 6.010 -13.705 1.00 95.44 97 ALA A CA 1
ATOM 755 C C . ALA A 1 97 ? 9.173 5.327 -13.978 1.00 95.44 97 ALA A C 1
ATOM 757 O O . ALA A 1 97 ? 9.915 5.759 -14.859 1.00 95.44 97 ALA A O 1
ATOM 758 N N . ALA A 1 98 ? 9.499 4.259 -13.241 1.00 95.56 98 ALA A N 1
ATOM 759 C CA . ALA A 1 98 ? 10.666 3.416 -13.492 1.00 95.56 98 ALA A CA 1
ATOM 760 C C . ALA A 1 98 ? 10.462 2.395 -14.634 1.00 95.56 98 ALA A C 1
ATOM 762 O O . ALA A 1 98 ? 11.404 1.686 -14.985 1.00 95.56 98 ALA A O 1
ATOM 763 N N . GLY A 1 99 ? 9.256 2.293 -15.202 1.00 96.00 99 GLY A N 1
ATOM 764 C CA . GLY A 1 99 ? 8.906 1.348 -16.264 1.00 96.00 99 GLY A CA 1
ATOM 765 C C . GLY A 1 99 ? 8.849 -0.106 -15.795 1.00 96.00 99 GLY A C 1
ATOM 766 O O . GLY A 1 99 ? 9.105 -1.014 -16.584 1.00 96.00 99 GLY A O 1
ATOM 767 N N . LEU A 1 100 ? 8.585 -0.336 -14.503 1.00 97.44 100 LEU A N 1
ATOM 768 C CA . LEU A 1 100 ? 8.620 -1.670 -13.893 1.00 97.44 100 LEU A CA 1
ATOM 769 C C . LEU A 1 100 ? 7.231 -2.284 -13.681 1.00 97.44 100 LEU A C 1
ATOM 771 O O . LEU A 1 100 ? 7.137 -3.469 -13.350 1.00 97.44 100 LEU A O 1
ATOM 775 N N . LEU A 1 101 ? 6.155 -1.508 -13.852 1.00 97.81 101 LEU A N 1
ATOM 776 C CA . LEU A 1 101 ? 4.800 -2.047 -13.780 1.00 97.81 101 LEU A CA 1
ATOM 777 C C . LEU A 1 101 ? 4.492 -2.908 -15.015 1.00 97.81 101 LEU A C 1
ATOM 779 O O . LEU A 1 101 ? 4.728 -2.479 -16.145 1.00 97.81 101 LEU A O 1
ATOM 783 N N . PRO A 1 102 ? 3.944 -4.122 -14.831 1.00 97.81 102 PRO A N 1
ATOM 784 C CA . PRO A 1 102 ? 3.472 -4.920 -15.950 1.00 97.81 102 PRO A CA 1
ATOM 785 C C . PRO A 1 102 ? 2.229 -4.271 -16.568 1.00 97.81 102 PRO A C 1
ATOM 787 O O . PRO A 1 102 ? 1.293 -3.900 -15.861 1.00 97.81 102 PRO A O 1
ATOM 790 N N . GLY A 1 103 ? 2.198 -4.196 -17.894 1.00 95.88 103 GLY A N 1
ATOM 791 C CA . GLY A 1 103 ? 1.096 -3.606 -18.645 1.00 95.88 103 GLY A CA 1
ATOM 792 C C . GLY A 1 103 ? 1.128 -4.017 -20.112 1.00 95.88 103 GLY A C 1
ATOM 793 O O . GLY A 1 103 ? 1.936 -4.850 -20.526 1.00 95.88 103 GLY A O 1
ATOM 794 N N . TYR A 1 104 ? 0.227 -3.436 -20.892 1.00 95.38 104 TYR A N 1
ATOM 795 C CA . TYR A 1 104 ? 0.152 -3.609 -22.338 1.00 95.38 104 TYR A CA 1
ATOM 796 C C . TYR A 1 104 ? 0.052 -2.237 -23.004 1.00 95.38 104 TYR A C 1
ATOM 798 O O . TYR A 1 104 ? -0.424 -1.280 -22.395 1.00 95.38 104 TYR A O 1
ATOM 806 N N . TRP A 1 105 ? 0.535 -2.146 -24.241 1.00 95.44 105 TRP A N 1
ATOM 807 C CA . TRP A 1 105 ? 0.399 -0.938 -25.047 1.00 95.44 105 TRP A CA 1
ATOM 808 C C . TRP A 1 105 ? -1.059 -0.757 -25.459 1.00 95.44 105 TRP A C 1
ATOM 810 O O . TRP A 1 105 ? -1.730 -1.730 -25.806 1.00 95.44 105 TRP A O 1
ATOM 820 N N . MET A 1 106 ? -1.524 0.485 -25.418 1.00 91.38 106 MET A N 1
ATOM 821 C CA . MET A 1 106 ? -2.790 0.894 -26.008 1.00 91.38 106 MET A CA 1
ATOM 822 C C . MET A 1 106 ? -2.457 1.612 -27.310 1.00 91.38 106 MET A C 1
ATOM 824 O O . MET A 1 106 ? -1.727 2.603 -27.282 1.00 91.38 106 MET A O 1
ATOM 828 N N . ASP A 1 107 ? -2.938 1.093 -28.436 1.00 86.38 107 ASP A N 1
ATOM 829 C CA . ASP A 1 107 ? -2.839 1.798 -29.710 1.00 86.38 107 ASP A CA 1
ATOM 830 C C . ASP A 1 107 ? -3.820 2.983 -29.674 1.00 86.38 107 ASP A C 1
ATOM 832 O O . ASP A 1 107 ? -5.003 2.803 -29.380 1.00 86.38 107 ASP A O 1
ATOM 836 N N . GLU A 1 108 ? -3.343 4.200 -29.946 1.00 67.44 108 GLU A N 1
ATOM 837 C CA . GLU A 1 108 ? -4.189 5.391 -30.119 1.00 67.44 108 GLU A CA 1
ATOM 838 C C . GLU A 1 108 ? -4.938 5.321 -31.465 1.00 67.44 108 GLU A C 1
ATOM 840 O O . GLU A 1 108 ? -4.721 6.129 -32.362 1.00 67.44 108 GLU A O 1
ATOM 845 N N . GLU A 1 109 ? -5.817 4.341 -31.653 1.00 59.78 109 GLU A N 1
ATOM 846 C CA . GLU A 1 109 ? -6.823 4.392 -32.717 1.00 59.78 109 GLU A CA 1
ATOM 847 C C . GLU A 1 109 ? -8.190 4.679 -32.079 1.00 59.78 109 GLU A C 1
ATOM 849 O O . GLU A 1 109 ? -8.914 3.755 -31.712 1.00 59.78 109 GLU A O 1
ATOM 854 N N . GLY A 1 110 ? -8.535 5.971 -31.924 1.00 55.94 110 GLY A N 1
ATOM 855 C CA . GLY A 1 110 ? -9.924 6.387 -31.658 1.00 55.94 110 GLY A CA 1
ATOM 856 C C . GLY A 1 110 ? -10.204 7.578 -30.727 1.00 55.94 110 GLY A C 1
ATOM 857 O O . GLY A 1 110 ? -11.302 7.617 -30.188 1.00 55.94 110 GLY A O 1
ATOM 858 N N . SER A 1 111 ? -9.295 8.536 -30.494 1.00 52.56 111 SER A N 1
ATOM 859 C CA . SER A 1 111 ? -9.581 9.674 -29.585 1.00 52.56 111 SER A CA 1
ATOM 860 C C . SER A 1 111 ? -10.104 10.958 -30.252 1.00 52.56 111 SER A C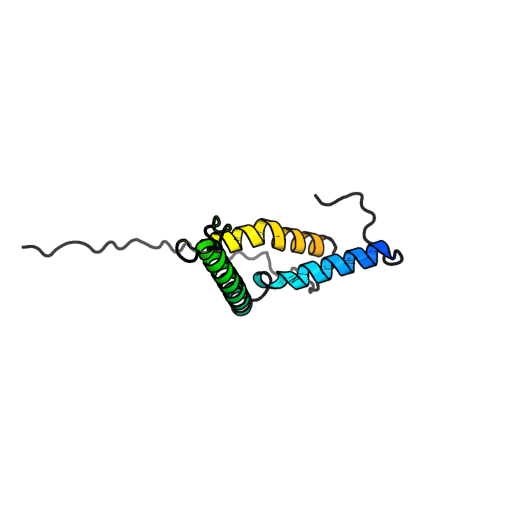 1
ATOM 862 O O . SER A 1 111 ? -10.096 11.994 -29.597 1.00 52.56 111 SER A O 1
ATOM 864 N N . ASP A 1 112 ? -10.539 10.911 -31.513 1.00 52.12 112 ASP A N 1
ATOM 865 C CA . ASP A 1 112 ? -10.936 12.105 -32.286 1.00 52.12 112 ASP A CA 1
ATOM 866 C C . ASP A 1 112 ? -12.409 12.106 -32.740 1.00 52.12 112 ASP A C 1
ATOM 868 O O . ASP A 1 112 ? -12.734 12.775 -33.713 1.00 52.12 112 ASP A O 1
ATOM 872 N N . ASP A 1 113 ? -13.321 11.424 -32.039 1.00 46.75 113 ASP A N 1
ATOM 873 C CA . ASP A 1 113 ? -14.758 11.688 -32.207 1.00 46.75 113 ASP A CA 1
ATOM 874 C C . ASP A 1 113 ? -15.422 11.945 -30.846 1.00 46.75 113 ASP A C 1
ATOM 876 O O . ASP A 1 113 ? -15.460 11.100 -29.952 1.00 46.75 113 ASP A O 1
ATOM 880 N N . GLU A 1 114 ? -15.886 13.184 -30.711 1.00 52.97 114 GLU A N 1
ATOM 881 C CA . GLU A 1 114 ? -16.674 13.758 -29.629 1.00 52.97 114 GLU A CA 1
ATOM 882 C C . GLU A 1 114 ? -17.925 12.907 -29.339 1.00 52.97 114 GLU A C 1
ATOM 884 O O . GLU A 1 114 ? -18.780 12.743 -30.206 1.00 52.97 114 GLU A O 1
ATOM 889 N N . GLU A 1 115 ? -18.101 12.444 -28.100 1.00 44.69 115 GLU A N 1
ATOM 890 C CA . GLU A 1 115 ? -19.445 12.225 -27.557 1.00 44.69 115 GLU A CA 1
ATOM 891 C C . GLU A 1 115 ? -19.616 13.154 -26.354 1.00 44.69 115 GLU A C 1
ATOM 893 O O . GLU A 1 115 ? -19.038 12.956 -25.283 1.00 44.69 115 GLU A O 1
ATOM 898 N N . GLU A 1 116 ? -20.367 14.230 -26.596 1.00 43.47 116 GLU A N 1
ATOM 899 C CA . GLU A 1 116 ? -20.903 15.143 -25.595 1.00 43.47 116 GLU A CA 1
ATOM 900 C C . GLU A 1 116 ? -21.532 14.335 -24.451 1.00 43.47 116 GLU A C 1
ATOM 902 O O . GLU A 1 116 ? -22.501 13.600 -24.640 1.00 43.47 116 GLU A O 1
ATOM 907 N N . THR A 1 117 ? -20.999 14.471 -23.239 1.00 42.56 117 THR A N 1
ATOM 908 C CA . THR A 1 117 ? -21.732 14.050 -22.048 1.00 42.56 117 THR A CA 1
ATOM 909 C C . THR A 1 117 ? -22.846 15.064 -21.826 1.00 42.56 117 THR A C 1
ATOM 911 O O . THR A 1 117 ? -22.581 16.154 -21.322 1.00 42.56 117 THR A O 1
ATOM 914 N N . GLU A 1 118 ? -24.071 14.732 -22.236 1.00 40.91 118 GLU A N 1
ATOM 915 C CA . GLU A 1 118 ? -25.263 15.474 -21.827 1.00 40.91 118 GLU A CA 1
ATOM 916 C C . GLU A 1 118 ? -25.321 15.500 -20.291 1.00 40.91 118 GLU A C 1
ATOM 918 O O . GLU A 1 118 ? -25.367 14.458 -19.628 1.00 40.91 118 GLU A O 1
ATOM 923 N N . ASP A 1 119 ? -25.273 16.710 -19.735 1.00 39.44 119 ASP A N 1
ATOM 924 C CA . ASP A 1 119 ? -25.497 16.987 -18.323 1.00 39.44 119 ASP A CA 1
ATOM 925 C C . ASP A 1 119 ? -26.879 16.449 -17.918 1.00 39.44 119 ASP A C 1
ATOM 927 O O . ASP A 1 119 ? -27.916 16.977 -18.320 1.00 39.44 119 ASP A O 1
ATOM 931 N N . ILE A 1 120 ? -26.916 15.391 -17.104 1.00 40.88 120 ILE A N 1
ATOM 932 C CA . ILE A 1 120 ? -28.140 15.013 -16.393 1.00 40.88 120 ILE A CA 1
ATOM 933 C C . ILE A 1 120 ? -28.293 16.010 -15.244 1.00 40.88 120 ILE A C 1
ATOM 935 O O . ILE A 1 120 ? -27.750 15.815 -14.154 1.00 40.88 120 ILE A O 1
ATOM 939 N N . GLU A 1 121 ? -29.019 17.095 -15.504 1.00 42.12 121 GLU A N 1
ATOM 940 C CA . GLU A 1 121 ? -29.592 17.945 -14.466 1.00 42.12 121 GLU A CA 1
ATOM 941 C C . GLU A 1 121 ? -30.541 17.080 -13.621 1.00 42.12 121 GLU A C 1
ATOM 943 O O . GLU A 1 121 ? -31.609 16.658 -14.063 1.00 42.12 121 GLU A O 1
ATOM 948 N N . THR A 1 122 ? -30.135 16.756 -12.394 1.00 41.94 122 THR A N 1
ATOM 949 C CA . THR A 1 122 ? -31.065 16.263 -11.379 1.00 41.94 122 THR A CA 1
ATOM 950 C C . THR A 1 122 ? -31.891 17.453 -10.910 1.00 41.94 122 THR A C 1
ATOM 952 O O . THR A 1 122 ? -31.447 18.199 -10.038 1.00 41.94 122 THR A O 1
ATOM 955 N N . GLU A 1 123 ? -33.056 17.662 -11.523 1.00 43.47 123 GLU A N 1
ATOM 956 C CA . GLU A 1 123 ? -34.063 18.579 -10.998 1.00 43.47 123 GLU A CA 1
ATOM 957 C C . GLU A 1 123 ? -34.578 18.040 -9.656 1.00 43.47 123 GLU A C 1
ATOM 959 O O . GLU A 1 123 ? -35.095 16.925 -9.551 1.00 43.47 123 GLU A O 1
ATOM 964 N N . ASP A 1 124 ? -34.372 18.856 -8.625 1.00 43.84 124 ASP A N 1
ATOM 965 C CA . ASP A 1 124 ? -35.033 18.781 -7.332 1.00 43.84 124 ASP A CA 1
ATOM 966 C C . ASP A 1 124 ? -36.560 18.763 -7.527 1.00 43.84 124 ASP A C 1
ATOM 968 O O . ASP A 1 124 ? -37.156 19.772 -7.903 1.00 43.84 124 ASP A O 1
ATOM 972 N N . GLU A 1 125 ? -37.219 17.649 -7.207 1.00 44.19 125 GLU A N 1
ATOM 973 C CA . GLU A 1 125 ? -38.639 17.677 -6.845 1.00 44.19 125 GLU A CA 1
ATOM 974 C C . GLU A 1 125 ? -38.751 17.622 -5.316 1.00 44.19 125 GLU A C 1
ATOM 976 O O . GLU A 1 125 ? -38.836 16.556 -4.700 1.00 44.19 125 GLU A O 1
ATOM 981 N N . GLU A 1 126 ? -38.736 18.808 -4.700 1.00 45.34 126 GLU A N 1
ATOM 982 C CA . GLU A 1 126 ? -39.313 19.021 -3.375 1.00 45.34 126 GLU A CA 1
ATOM 983 C C . GLU A 1 126 ? -40.821 18.718 -3.443 1.00 45.34 126 GLU A C 1
ATOM 985 O O . GLU A 1 126 ? -41.584 19.412 -4.115 1.00 45.34 126 GLU A O 1
ATOM 990 N N . LEU A 1 127 ? -41.261 17.671 -2.743 1.00 44.12 127 LEU A N 1
ATOM 991 C CA . LEU A 1 127 ? -42.673 17.386 -2.487 1.00 44.12 127 LEU A CA 1
ATOM 992 C C . LEU A 1 127 ? -42.956 17.562 -0.992 1.00 44.12 127 LEU A C 1
ATOM 994 O O . LEU A 1 127 ? -42.941 16.592 -0.243 1.00 44.12 127 LEU A O 1
ATOM 998 N N . ASP A 1 128 ? -43.242 18.801 -0.601 1.00 43.78 128 ASP A N 1
ATOM 999 C CA . ASP A 1 12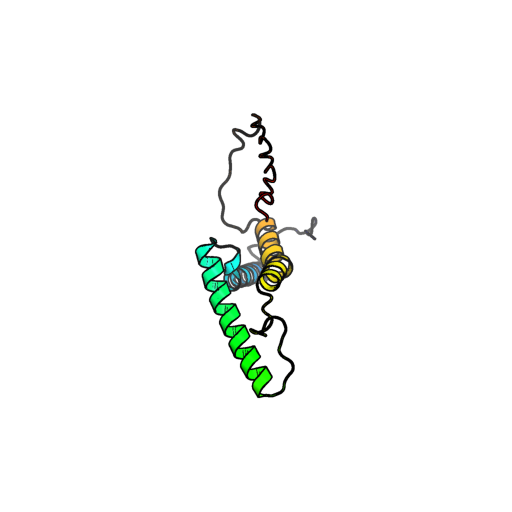8 ? -44.026 19.203 0.576 1.00 43.78 128 ASP A CA 1
ATOM 1000 C C . ASP A 1 128 ? -44.785 20.468 0.116 1.00 43.78 128 ASP A C 1
ATOM 1002 O O . ASP A 1 128 ? -44.170 21.417 -0.350 1.00 43.78 128 ASP A O 1
ATOM 1006 N N . GLU A 1 129 ? -46.107 20.496 -0.046 1.00 44.41 129 GLU A N 1
ATOM 1007 C CA . GLU A 1 129 ? -47.115 20.729 0.991 1.00 44.41 129 GLU A CA 1
ATOM 1008 C C . GLU A 1 129 ? -48.489 20.720 0.290 1.00 44.41 129 GLU A C 1
ATOM 1010 O O . GLU A 1 129 ? -48.647 21.367 -0.742 1.00 44.41 129 GLU A O 1
ATOM 1015 N N . ASP A 1 130 ? -49.479 20.009 0.837 1.00 40.31 130 ASP A N 1
ATOM 1016 C CA . ASP A 1 130 ? -50.843 20.542 1.024 1.00 40.31 130 ASP A CA 1
ATOM 1017 C C . ASP A 1 130 ? -51.758 19.444 1.577 1.00 40.31 130 ASP A C 1
ATOM 1019 O O . ASP A 1 130 ? -52.423 18.716 0.837 1.00 40.31 130 ASP A O 1
ATOM 1023 N N . LEU A 1 131 ? -51.808 19.330 2.905 1.00 46.97 131 LEU A N 1
ATOM 1024 C CA . LEU A 1 131 ? -52.960 18.768 3.611 1.00 46.97 131 LEU A CA 1
ATOM 1025 C C . LEU A 1 131 ? -52.945 19.220 5.076 1.00 46.97 131 LEU A C 1
ATOM 1027 O O . LEU A 1 131 ? -52.534 18.473 5.954 1.00 46.97 131 LEU A O 1
ATOM 1031 N N . GLU A 1 132 ? -53.454 20.425 5.329 1.00 40.19 132 GLU A N 1
ATOM 1032 C CA . GLU A 1 132 ? -54.108 20.781 6.597 1.00 40.19 132 GLU A CA 1
ATOM 1033 C C . GLU A 1 132 ? -55.223 21.814 6.342 1.00 40.19 132 GLU A C 1
ATOM 1035 O O . GLU A 1 132 ? -55.160 22.539 5.343 1.00 40.19 132 GLU A O 1
ATOM 1040 N N . PRO A 1 133 ? -56.232 21.956 7.227 1.00 58.28 133 PRO A N 1
ATOM 1041 C CA . PRO A 1 133 ? -56.484 21.234 8.483 1.00 58.28 133 PRO A CA 1
ATOM 1042 C C . PRO A 1 133 ? -57.733 20.327 8.481 1.00 58.28 133 PRO A C 1
ATOM 1044 O O . PRO A 1 133 ? -58.637 20.507 7.631 1.00 58.28 133 PRO A O 1
#

Secondary structure (DSSP, 8-state):
---TT-----TT-HHHHHHHHHHHHHHHHT-GGGS-HHHHHHHHHHHHHHHHHHHHHHHHTTPPPPTT--TTS--HHHHHHHHIIIIIHHHHHHHHHTT-S---PPP-----S--------------------

Sequence (133 aa):
VNDVNSPGIDWTNENDRLLVCQVCIKLADINGPAKDRSLHLKWTEGIVNEFYEQGDEEATLGLPISPFMDRSAPQLAKLQESFITHIVGPLCNSYDAAGLLPGYWMDEEGSDDEEETEDIETEDEELDEDLEP

Organism: Cirrhinus mrigala (NCBI:txid683832)

InterPro domains:
  IPR002073 3'5'-cyclic nucleotide phosphodiesterase, catalytic domain [PF00233] (11-94)
  IPR002073 3'5'-cyclic nucleotide phosphodiesterase, catalytic domain [PS51845] (1-133)
  IPR036971 3'5'-cyclic nucleotide phosphodiesterase, catalytic domain superfamily [G3DSA:1.10.1300.10] (1-127)